Protein AF-A0A2P7BVC0-F1 (afdb_monomer_lite)

Organism: NCBI:txid314235

pLDDT: mean 75.81, std 15.93, range [35.81, 94.62]

Structure (mmCIF, N/CA/C/O backbone):
data_AF-A0A2P7BVC0-F1
#
_entry.id   AF-A0A2P7BVC0-F1
#
loop_
_atom_site.group_PDB
_atom_site.id
_atom_site.type_symbol
_atom_site.label_atom_id
_atom_site.label_alt_id
_atom_site.label_comp_id
_atom_site.label_asym_id
_atom_site.label_entity_id
_atom_site.label_seq_id
_atom_site.pdbx_PDB_ins_code
_atom_site.Cartn_x
_atom_site.Cartn_y
_atom_site.Cartn_z
_atom_site.occupancy
_atom_site.B_iso_or_equiv
_atom_site.auth_seq_id
_atom_site.auth_comp_id
_atom_site.auth_asym_id
_atom_site.auth_atom_id
_atom_site.pdbx_PDB_model_num
ATOM 1 N N . MET A 1 1 ? 22.935 16.742 -35.510 1.00 35.81 1 MET A N 1
ATOM 2 C CA . MET A 1 1 ? 22.438 15.352 -35.627 1.00 35.81 1 MET A CA 1
ATOM 3 C C . MET A 1 1 ? 20.927 15.408 -35.778 1.00 35.81 1 MET A C 1
ATOM 5 O O . MET A 1 1 ? 20.343 16.266 -35.123 1.00 35.81 1 MET A O 1
ATOM 9 N N . PRO A 1 2 ? 20.300 14.592 -36.643 1.00 36.31 2 PRO A N 1
ATOM 10 C CA . PRO A 1 2 ? 18.846 14.564 -36.738 1.00 36.31 2 PRO A CA 1
ATOM 11 C C . PRO A 1 2 ? 18.273 13.946 -35.459 1.00 36.31 2 PRO A C 1
ATOM 13 O O . PRO A 1 2 ? 18.796 12.945 -34.970 1.00 36.31 2 PRO A O 1
ATOM 16 N N . VAL A 1 3 ? 17.235 14.571 -34.906 1.00 38.91 3 VAL A N 1
ATOM 17 C CA . VAL A 1 3 ? 16.466 14.021 -33.784 1.00 38.91 3 VAL A CA 1
ATOM 18 C C . VAL A 1 3 ? 15.631 12.866 -34.348 1.00 38.91 3 VAL A C 1
ATOM 20 O O . VAL A 1 3 ? 14.949 13.087 -35.352 1.00 38.91 3 VAL A O 1
ATOM 23 N N . PRO A 1 4 ? 15.703 11.641 -33.799 1.00 42.38 4 PRO A N 1
ATOM 24 C CA . PRO A 1 4 ? 14.882 10.543 -34.292 1.00 42.38 4 PRO A CA 1
ATOM 25 C C . PRO A 1 4 ? 13.403 10.870 -34.064 1.00 42.38 4 PRO A C 1
ATOM 27 O O . PRO A 1 4 ? 13.034 11.353 -32.997 1.00 42.38 4 PRO A O 1
ATOM 30 N N . ASP A 1 5 ? 12.567 10.632 -35.070 1.00 43.06 5 ASP A N 1
ATOM 31 C CA . ASP A 1 5 ? 11.121 10.811 -34.965 1.00 43.06 5 ASP A CA 1
ATOM 32 C C . ASP A 1 5 ? 10.517 9.627 -34.198 1.00 43.06 5 ASP A C 1
ATOM 34 O O . ASP A 1 5 ? 10.348 8.529 -34.737 1.00 43.06 5 ASP A O 1
ATOM 38 N N . TRP A 1 6 ? 10.231 9.841 -32.910 1.00 48.88 6 TRP A N 1
ATOM 39 C CA . TRP A 1 6 ? 9.713 8.799 -32.023 1.00 48.88 6 TRP A CA 1
ATOM 40 C C . TRP A 1 6 ? 8.193 8.592 -32.126 1.00 48.88 6 TRP A C 1
ATOM 42 O O . TRP A 1 6 ? 7.646 7.705 -31.465 1.00 48.88 6 TRP A O 1
ATOM 52 N N . THR A 1 7 ? 7.493 9.338 -32.992 1.00 45.97 7 THR A N 1
ATOM 53 C CA . THR A 1 7 ? 6.067 9.086 -33.279 1.00 45.97 7 THR A CA 1
ATOM 54 C C . THR A 1 7 ? 5.844 7.784 -34.059 1.00 45.97 7 THR A C 1
ATOM 56 O O . THR A 1 7 ? 4.747 7.231 -34.041 1.00 45.97 7 THR A O 1
ATOM 59 N N . MET A 1 8 ? 6.912 7.243 -34.655 1.00 38.91 8 MET A N 1
ATOM 60 C CA . MET A 1 8 ? 6.951 5.999 -35.436 1.00 38.91 8 MET A CA 1
ATOM 61 C C . MET A 1 8 ? 7.546 4.814 -34.658 1.00 38.91 8 MET A C 1
ATOM 63 O O . MET A 1 8 ? 7.931 3.799 -35.238 1.00 38.91 8 MET A O 1
ATOM 67 N N . VAL A 1 9 ? 7.660 4.932 -33.335 1.00 46.56 9 VAL A N 1
ATOM 68 C CA . VAL A 1 9 ? 8.276 3.901 -32.499 1.00 46.56 9 VAL A CA 1
ATOM 69 C C . VAL A 1 9 ? 7.231 2.858 -32.138 1.00 46.56 9 VAL A C 1
ATOM 71 O O . VAL A 1 9 ? 6.391 3.058 -31.256 1.00 46.56 9 VAL A O 1
ATOM 74 N N . ASP A 1 10 ? 7.303 1.747 -32.864 1.00 43.72 10 ASP A N 1
ATOM 75 C CA . ASP A 1 10 ? 6.556 0.517 -32.628 1.00 43.72 10 ASP A CA 1
ATOM 76 C C . ASP A 1 10 ? 6.593 0.118 -31.134 1.00 43.72 10 ASP A C 1
ATOM 78 O O . ASP A 1 10 ? 7.584 0.292 -30.415 1.00 43.72 10 ASP A O 1
ATOM 82 N N . SER A 1 11 ? 5.486 -0.459 -30.670 1.00 46.00 11 SER A N 1
ATOM 83 C CA . SER A 1 11 ? 5.362 -1.245 -29.440 1.00 46.00 11 SER A CA 1
ATOM 84 C C . SER A 1 11 ? 6.576 -2.141 -29.118 1.00 46.00 11 SER A C 1
ATOM 86 O O . SER A 1 11 ? 6.905 -2.319 -27.942 1.00 46.00 11 SER A O 1
ATOM 88 N N . GLY A 1 12 ? 7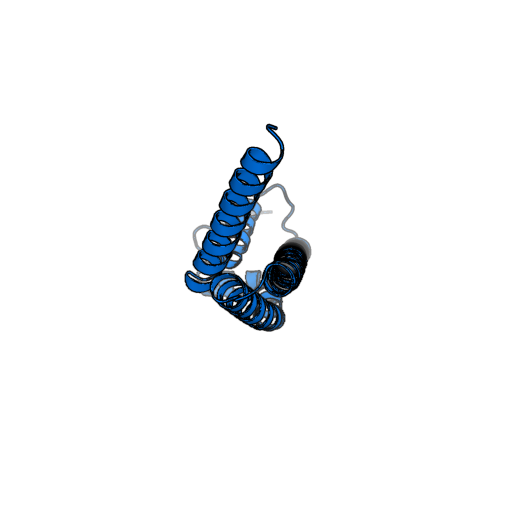.288 -2.642 -30.135 1.00 42.66 12 GLY A N 1
ATOM 89 C CA . GLY A 1 12 ? 8.532 -3.406 -30.000 1.00 42.66 12 GLY A CA 1
ATOM 90 C C . GLY A 1 12 ? 9.700 -2.629 -29.378 1.00 42.66 12 GLY A C 1
ATOM 91 O O . GLY A 1 12 ? 10.411 -3.167 -28.529 1.00 42.66 12 GLY A O 1
ATOM 92 N N . THR A 1 13 ? 9.879 -1.350 -29.707 1.00 46.94 13 THR A N 1
ATOM 93 C CA . THR A 1 13 ? 10.950 -0.525 -29.123 1.00 46.94 13 THR A CA 1
ATOM 94 C C . THR A 1 13 ? 10.563 -0.035 -27.731 1.00 46.94 13 THR A C 1
ATOM 96 O O . THR A 1 13 ? 11.425 0.048 -26.862 1.00 46.94 13 THR A O 1
ATOM 99 N N . ARG A 1 14 ? 9.264 0.191 -27.459 1.00 48.28 14 ARG A N 1
ATOM 100 C CA . ARG A 1 14 ? 8.776 0.451 -26.088 1.00 48.28 14 ARG A CA 1
ATOM 101 C C . ARG A 1 14 ? 9.119 -0.711 -25.155 1.00 48.28 14 ARG A C 1
ATOM 103 O O . ARG A 1 14 ? 9.605 -0.463 -24.059 1.00 48.28 14 ARG A O 1
ATOM 110 N N . LYS A 1 15 ? 8.969 -1.963 -25.606 1.00 48.53 15 LYS A N 1
ATOM 111 C CA . LYS A 1 15 ? 9.415 -3.155 -24.857 1.00 48.53 15 LYS A CA 1
ATOM 112 C C . LYS A 1 15 ? 10.895 -3.090 -24.469 1.00 48.53 15 LYS A C 1
ATOM 114 O O . LYS A 1 15 ? 11.219 -3.410 -23.334 1.00 48.53 15 LYS A O 1
ATOM 119 N N . GLY A 1 16 ? 11.766 -2.629 -25.371 1.00 53.16 16 GLY A N 1
ATOM 120 C CA . GLY A 1 16 ? 13.196 -2.436 -25.099 1.00 53.16 16 GLY A CA 1
ATOM 121 C C . GLY A 1 16 ? 13.463 -1.399 -24.005 1.00 53.16 16 GLY A C 1
ATOM 122 O O . GLY A 1 16 ? 14.247 -1.661 -23.095 1.00 53.16 16 GLY A O 1
ATOM 123 N N . VAL A 1 17 ? 12.737 -0.275 -24.047 1.00 53.44 17 VAL A N 1
ATOM 124 C CA . VAL A 1 17 ? 12.922 0.871 -23.140 1.00 53.44 17 VAL A CA 1
ATOM 125 C C . VAL A 1 17 ? 12.510 0.566 -21.690 1.00 53.44 17 VAL A C 1
ATOM 127 O O . VAL A 1 17 ? 13.044 1.156 -20.750 1.00 53.44 17 VAL A O 1
ATOM 130 N N . PHE A 1 18 ? 11.594 -0.388 -21.495 1.00 56.59 18 PHE A N 1
ATOM 131 C CA . PHE A 1 18 ? 11.121 -0.810 -20.174 1.00 56.59 18 PHE A CA 1
ATOM 132 C C . PHE A 1 18 ? 11.752 -2.099 -19.650 1.00 56.59 18 PHE A C 1
ATOM 134 O O . PHE A 1 18 ? 11.437 -2.459 -18.524 1.00 56.59 18 PHE A O 1
ATOM 141 N N . THR A 1 19 ? 12.640 -2.774 -20.389 1.00 60.66 19 THR A N 1
ATOM 142 C CA . THR A 1 19 ? 13.190 -4.086 -19.976 1.00 60.66 19 THR A CA 1
ATOM 143 C C . THR A 1 19 ? 13.678 -4.100 -18.523 1.00 60.66 19 THR A C 1
ATOM 145 O O . THR A 1 19 ? 13.239 -4.927 -17.733 1.00 60.66 19 THR A O 1
ATOM 148 N N . GLY A 1 20 ? 14.469 -3.104 -18.112 1.00 62.91 20 GLY A N 1
ATOM 149 C CA . GLY A 1 20 ? 14.938 -3.006 -16.725 1.00 62.91 20 GLY A CA 1
ATOM 150 C C . GLY A 1 20 ? 13.873 -2.600 -15.693 1.00 62.91 20 GLY A C 1
ATOM 151 O O . GLY A 1 20 ? 14.009 -2.932 -14.521 1.00 62.91 20 GLY A O 1
ATOM 152 N N . ALA A 1 21 ? 12.823 -1.877 -16.090 1.00 61.41 21 ALA A N 1
ATOM 153 C CA . ALA A 1 21 ? 11.735 -1.493 -15.187 1.00 61.41 21 ALA A CA 1
ATOM 154 C C . ALA A 1 21 ? 10.739 -2.644 -14.991 1.00 61.41 21 ALA A C 1
ATOM 156 O O . ALA A 1 21 ? 10.287 -2.877 -13.875 1.00 61.41 21 ALA A O 1
ATOM 157 N N . ASP A 1 22 ? 10.447 -3.383 -16.058 1.00 65.88 22 ASP A N 1
ATOM 158 C CA . ASP A 1 22 ? 9.525 -4.519 -16.071 1.00 65.88 22 ASP A CA 1
ATOM 159 C C . ASP A 1 22 ? 10.078 -5.697 -15.270 1.00 65.88 22 ASP A C 1
ATOM 161 O O . ASP A 1 22 ? 9.326 -6.330 -14.526 1.00 65.88 22 ASP A O 1
ATOM 165 N N . ASP A 1 23 ? 11.391 -5.924 -15.331 1.00 68.44 23 ASP A N 1
ATOM 166 C CA . ASP A 1 23 ? 12.073 -6.908 -14.489 1.00 68.44 23 ASP A CA 1
ATOM 167 C C . ASP A 1 23 ? 12.016 -6.520 -13.003 1.00 68.44 23 ASP A C 1
ATOM 169 O O . ASP A 1 23 ? 11.744 -7.365 -12.150 1.00 68.44 23 ASP A O 1
ATOM 173 N N . ILE A 1 24 ? 12.216 -5.234 -12.677 1.00 69.44 24 ILE A N 1
ATOM 174 C CA . ILE A 1 24 ? 12.089 -4.728 -11.299 1.00 69.44 24 ILE A CA 1
ATOM 175 C C . ILE A 1 24 ? 10.654 -4.887 -10.803 1.00 69.44 24 ILE A C 1
ATOM 177 O O . ILE A 1 24 ? 10.447 -5.354 -9.688 1.00 69.44 24 ILE A O 1
ATOM 181 N N . PHE A 1 25 ? 9.660 -4.532 -11.618 1.00 67.19 25 PHE A N 1
ATOM 182 C CA . PHE A 1 25 ? 8.261 -4.695 -11.238 1.00 67.19 25 PHE A CA 1
ATOM 183 C C . PHE A 1 25 ? 7.907 -6.160 -11.015 1.00 67.19 25 PHE A C 1
ATOM 185 O O . PHE A 1 25 ? 7.372 -6.494 -9.967 1.00 67.19 25 PHE A O 1
ATOM 192 N N . SER A 1 26 ? 8.260 -7.040 -11.948 1.00 69.00 26 SER A N 1
ATOM 193 C CA . SER A 1 26 ? 7.943 -8.466 -11.840 1.00 69.00 26 SER A CA 1
ATOM 194 C C . SER A 1 26 ? 8.598 -9.110 -10.617 1.00 69.00 26 SER A C 1
ATOM 196 O O . SER A 1 26 ? 7.983 -9.944 -9.965 1.00 69.00 26 SER A O 1
ATOM 198 N N . LYS A 1 27 ? 9.824 -8.696 -10.275 1.00 70.56 27 LYS A N 1
ATOM 199 C CA . LYS A 1 27 ? 10.566 -9.233 -9.130 1.00 70.56 27 LYS A CA 1
ATOM 200 C C . LYS A 1 27 ? 10.081 -8.703 -7.780 1.00 70.56 27 LYS A C 1
ATOM 202 O O . LYS A 1 27 ? 10.199 -9.394 -6.777 1.00 70.56 27 LYS A O 1
ATOM 207 N N . GLU A 1 28 ? 9.602 -7.465 -7.734 1.00 68.94 28 GLU A N 1
ATOM 208 C CA . GLU A 1 28 ? 9.355 -6.774 -6.464 1.00 68.94 28 GLU A CA 1
ATOM 209 C C . GLU A 1 28 ? 7.857 -6.625 -6.147 1.00 68.94 28 GLU A C 1
ATOM 211 O O . GLU A 1 28 ? 7.511 -6.182 -5.055 1.00 68.94 28 GLU A O 1
ATOM 216 N N . ILE A 1 29 ? 6.951 -7.010 -7.057 1.00 70.62 29 ILE A N 1
ATOM 217 C CA . ILE A 1 29 ? 5.500 -6.974 -6.806 1.00 70.62 29 ILE A CA 1
ATOM 218 C C . ILE A 1 29 ? 5.017 -8.125 -5.915 1.00 70.62 29 ILE A C 1
ATOM 220 O O . ILE A 1 29 ? 4.029 -7.965 -5.209 1.00 70.62 29 ILE A O 1
ATOM 224 N N . GLU A 1 30 ? 5.709 -9.265 -5.915 1.00 71.88 30 GLU A N 1
ATOM 225 C CA . GLU A 1 30 ? 5.344 -10.442 -5.113 1.00 71.88 30 GLU A CA 1
ATOM 226 C C . GLU A 1 30 ? 5.396 -10.156 -3.595 1.00 71.88 30 GLU A C 1
ATOM 228 O O . GLU A 1 30 ? 4.379 -10.372 -2.936 1.00 71.88 30 GLU A O 1
ATOM 233 N N . PRO A 1 31 ? 6.449 -9.508 -3.047 1.00 75.94 31 PRO A N 1
ATOM 234 C CA . PRO A 1 31 ? 6.446 -9.032 -1.659 1.00 75.94 31 PRO A CA 1
ATOM 235 C C . PRO A 1 31 ? 5.295 -8.079 -1.310 1.00 75.94 31 PRO A C 1
ATOM 237 O O . PRO A 1 31 ? 4.858 -8.033 -0.164 1.00 75.94 31 PRO A O 1
ATOM 240 N N . LEU A 1 32 ? 4.794 -7.290 -2.272 1.00 80.00 32 LEU A N 1
ATOM 241 C CA . LEU A 1 32 ? 3.630 -6.439 -2.015 1.00 80.00 32 LEU A CA 1
ATOM 242 C C . LEU A 1 32 ? 2.375 -7.286 -1.814 1.00 80.00 32 LEU A C 1
ATOM 244 O O . LEU A 1 32 ? 1.613 -6.996 -0.902 1.00 80.00 32 LEU A O 1
ATOM 248 N N . VAL A 1 33 ? 2.155 -8.311 -2.641 1.00 81.25 33 VAL A N 1
ATOM 249 C CA . VAL A 1 33 ? 0.962 -9.169 -2.549 1.00 81.25 33 VAL A CA 1
ATOM 250 C C . VAL A 1 33 ? 0.844 -9.791 -1.158 1.00 81.25 33 VAL A C 1
ATOM 252 O O . VAL A 1 33 ? -0.212 -9.676 -0.542 1.00 81.25 33 VAL A O 1
ATOM 255 N N . GLU A 1 34 ? 1.937 -10.341 -0.628 1.00 85.12 34 GLU A N 1
ATOM 256 C CA . GLU A 1 34 ? 1.961 -10.937 0.716 1.00 85.12 34 GLU A CA 1
ATOM 257 C C . GLU A 1 34 ? 1.588 -9.924 1.809 1.00 85.12 34 GLU A C 1
ATOM 259 O O . GLU A 1 34 ? 0.758 -10.210 2.672 1.00 85.12 34 GLU A O 1
ATOM 264 N N . LEU A 1 35 ? 2.134 -8.706 1.740 1.00 86.38 35 LEU A N 1
ATOM 265 C CA . LEU A 1 35 ? 1.814 -7.643 2.697 1.00 86.38 35 LEU A CA 1
ATOM 266 C C . LEU A 1 35 ? 0.349 -7.191 2.606 1.00 86.38 35 LEU A C 1
ATOM 268 O O . LEU A 1 35 ? -0.260 -6.823 3.611 1.00 86.38 35 LEU A O 1
ATOM 272 N N . PHE A 1 36 ? -0.232 -7.198 1.405 1.00 87.81 36 PHE A N 1
ATOM 273 C CA . PHE A 1 36 ? -1.647 -6.887 1.211 1.00 87.81 36 PHE A CA 1
ATOM 274 C C . PHE A 1 36 ? -2.563 -7.958 1.801 1.00 87.81 36 PHE A C 1
ATOM 276 O O . PHE A 1 36 ? -3.565 -7.607 2.429 1.00 87.81 36 PHE A O 1
ATOM 283 N N . ASP A 1 37 ? -2.204 -9.232 1.653 1.00 89.25 37 ASP A N 1
ATOM 284 C CA . ASP A 1 37 ? -2.921 -10.340 2.282 1.00 89.25 37 ASP A CA 1
ATOM 285 C C . ASP A 1 37 ? -2.835 -10.251 3.813 1.00 89.25 37 ASP A C 1
ATOM 287 O O . ASP A 1 37 ? -3.850 -10.404 4.497 1.00 89.25 37 ASP A O 1
ATOM 291 N N . GLU A 1 38 ? -1.663 -9.916 4.361 1.00 90.31 38 GLU A N 1
ATOM 292 C CA . GLU A 1 38 ? -1.486 -9.675 5.798 1.00 90.31 38 GLU A CA 1
ATOM 293 C C . GLU A 1 38 ? -2.358 -8.513 6.293 1.00 90.31 38 GLU A C 1
ATOM 295 O O . GLU A 1 38 ? -3.070 -8.648 7.293 1.00 90.31 38 GLU A O 1
ATOM 300 N N . LEU A 1 39 ? -2.361 -7.378 5.584 1.00 92.38 39 LEU A N 1
ATOM 301 C CA . LEU A 1 39 ? -3.202 -6.233 5.935 1.00 92.38 39 LEU A CA 1
ATOM 302 C C . LEU A 1 39 ? -4.689 -6.609 5.920 1.00 92.38 39 LEU A C 1
ATOM 304 O O . LEU A 1 39 ? -5.423 -6.231 6.836 1.00 92.38 39 LEU A O 1
ATOM 308 N N . GLN A 1 40 ? -5.134 -7.368 4.917 1.00 92.00 40 GLN A N 1
ATOM 309 C CA . GLN A 1 40 ? -6.517 -7.828 4.826 1.00 92.00 40 GLN A CA 1
ATOM 310 C C . GLN A 1 40 ? -6.886 -8.727 6.016 1.00 92.00 40 GLN A C 1
ATOM 312 O O . GLN A 1 40 ? -7.903 -8.489 6.668 1.00 92.00 40 GLN A O 1
ATOM 317 N N . GLN A 1 41 ? -6.032 -9.696 6.362 1.00 92.12 41 GLN A N 1
ATOM 318 C CA . GLN A 1 41 ? -6.240 -10.576 7.518 1.00 92.12 41 GLN A CA 1
ATOM 319 C C . GLN A 1 41 ? -6.282 -9.803 8.842 1.00 92.12 41 GLN A C 1
ATOM 321 O O . GLN A 1 41 ? -7.135 -10.080 9.691 1.00 92.12 41 GLN A O 1
ATOM 326 N N . CYS A 1 42 ? -5.407 -8.808 9.019 1.00 90.00 42 CYS A N 1
ATOM 327 C CA . CYS A 1 42 ? -5.412 -7.956 10.208 1.00 90.00 42 CYS A CA 1
ATOM 328 C C . CYS A 1 42 ? -6.701 -7.130 10.304 1.00 90.00 42 CYS A C 1
ATOM 330 O O . CYS A 1 42 ? -7.262 -6.997 11.390 1.00 90.00 42 CYS A O 1
ATOM 332 N N . LEU A 1 43 ? -7.200 -6.592 9.185 1.00 91.31 43 LEU A N 1
ATOM 333 C CA . LEU A 1 43 ? -8.453 -5.830 9.150 1.00 91.31 43 LEU A CA 1
ATOM 334 C C . LEU A 1 43 ? -9.670 -6.697 9.467 1.00 91.31 43 LEU A C 1
ATOM 336 O O . LEU A 1 43 ? -10.556 -6.260 10.203 1.00 91.31 43 LEU A O 1
ATOM 340 N N . ASP A 1 44 ? -9.719 -7.917 8.942 1.00 91.88 44 ASP A N 1
ATOM 341 C CA . ASP A 1 44 ? -10.811 -8.844 9.232 1.00 91.88 44 ASP A CA 1
ATOM 342 C C . ASP A 1 44 ? -10.756 -9.329 10.687 1.00 91.88 44 ASP A C 1
ATOM 344 O O . ASP A 1 44 ? -11.789 -9.377 11.355 1.00 91.88 44 ASP A O 1
ATOM 348 N N . SER A 1 45 ? -9.560 -9.569 11.229 1.00 91.19 45 SER A N 1
ATOM 349 C CA . SER A 1 45 ? -9.376 -9.889 12.653 1.00 91.19 45 SER A CA 1
ATOM 350 C C . SER A 1 45 ? -9.756 -8.712 13.556 1.00 91.19 45 SER A C 1
ATOM 352 O O . SER A 1 45 ? -10.426 -8.901 14.563 1.00 91.19 45 SER A O 1
ATOM 354 N N . TYR A 1 46 ? -9.407 -7.481 13.171 1.00 90.38 46 TYR A N 1
ATOM 355 C CA . TYR A 1 46 ? -9.811 -6.259 13.872 1.00 90.38 46 TYR A CA 1
ATOM 356 C C . TYR A 1 46 ? -11.338 -6.095 13.918 1.00 90.38 46 TYR A C 1
ATOM 358 O O . TYR A 1 46 ? -11.888 -5.725 14.952 1.00 90.38 46 TYR A O 1
ATOM 366 N N . ARG A 1 47 ? -12.040 -6.388 12.815 1.00 89.38 47 ARG A N 1
ATOM 367 C CA . ARG A 1 47 ? -13.513 -6.307 12.735 1.00 89.38 47 ARG A CA 1
ATOM 368 C C . ARG A 1 47 ? -14.219 -7.356 13.590 1.00 89.38 47 ARG A C 1
ATOM 370 O O . ARG A 1 47 ? -15.324 -7.090 14.053 1.00 89.38 47 ARG A O 1
ATOM 377 N N . ASN A 1 48 ? -13.594 -8.516 13.757 1.00 92.19 48 ASN A N 1
ATOM 378 C CA . ASN A 1 48 ? -14.143 -9.659 14.481 1.00 92.19 48 ASN A CA 1
ATOM 379 C C . ASN A 1 48 ? -13.589 -9.790 15.910 1.00 92.19 48 ASN A C 1
ATOM 381 O O . ASN A 1 48 ? -13.839 -10.802 16.553 1.00 92.19 48 ASN A O 1
ATOM 385 N N . ALA A 1 49 ? -12.820 -8.810 16.395 1.00 91.75 49 ALA A N 1
ATOM 386 C CA . ALA A 1 49 ? -12.236 -8.857 17.728 1.00 91.75 49 ALA A CA 1
ATOM 387 C C . ALA A 1 49 ? -13.328 -8.773 18.807 1.00 91.75 49 ALA A C 1
ATOM 389 O O . ALA A 1 49 ? -14.143 -7.847 18.813 1.00 91.75 49 ALA A O 1
ATOM 390 N N . ASP A 1 50 ? -13.294 -9.701 19.764 1.00 90.94 50 ASP A N 1
ATOM 391 C CA . ASP A 1 50 ? -14.300 -9.801 20.832 1.00 90.94 50 ASP A CA 1
ATOM 392 C C . ASP A 1 50 ? -13.904 -9.011 22.093 1.00 90.94 50 ASP A C 1
ATOM 394 O O . ASP A 1 50 ? -14.680 -8.883 23.045 1.00 90.94 50 ASP A O 1
ATOM 398 N N . SER A 1 51 ? -12.686 -8.461 22.127 1.00 92.88 51 SER A N 1
ATOM 399 C CA . SER A 1 51 ? -12.177 -7.689 23.261 1.00 92.88 51 SER A CA 1
ATOM 400 C C . SER A 1 51 ? -11.403 -6.445 22.832 1.00 92.88 51 SER A C 1
ATOM 402 O O . SER A 1 51 ? -10.749 -6.418 21.795 1.00 92.88 51 SER A O 1
ATOM 404 N N . ALA A 1 52 ? -11.398 -5.421 23.691 1.00 87.75 52 ALA A N 1
ATOM 405 C CA . ALA A 1 52 ? -10.653 -4.185 23.441 1.00 87.75 52 ALA A CA 1
ATOM 406 C C . ALA A 1 52 ? -9.126 -4.391 23.369 1.00 87.75 52 ALA A C 1
ATOM 408 O O . ALA A 1 52 ? -8.425 -3.602 22.735 1.00 87.75 52 ALA A O 1
ATOM 409 N N . VAL A 1 53 ? -8.605 -5.429 24.035 1.00 90.88 53 VAL A N 1
ATOM 410 C CA . VAL A 1 53 ? -7.175 -5.778 24.001 1.00 90.88 53 VAL A CA 1
ATOM 411 C C . VAL A 1 53 ? -6.817 -6.373 22.644 1.00 90.88 53 VAL A C 1
ATOM 413 O O . VAL A 1 53 ? -5.874 -5.910 22.009 1.00 90.88 53 VAL A O 1
ATOM 416 N N . GLU A 1 54 ? -7.608 -7.338 22.180 1.00 90.50 54 GLU A N 1
ATOM 417 C CA . GLU A 1 54 ? -7.449 -7.948 20.860 1.00 90.50 54 GLU A CA 1
ATOM 418 C C . GLU A 1 54 ? -7.651 -6.917 19.746 1.00 90.50 54 GLU A C 1
ATOM 420 O O . GLU A 1 54 ? -6.833 -6.822 18.837 1.00 90.50 54 GLU A O 1
ATOM 425 N N . GLU A 1 55 ? -8.670 -6.063 19.864 1.00 91.12 55 GLU A N 1
ATOM 426 C CA . GLU A 1 55 ? -8.912 -4.972 18.923 1.00 91.12 55 GLU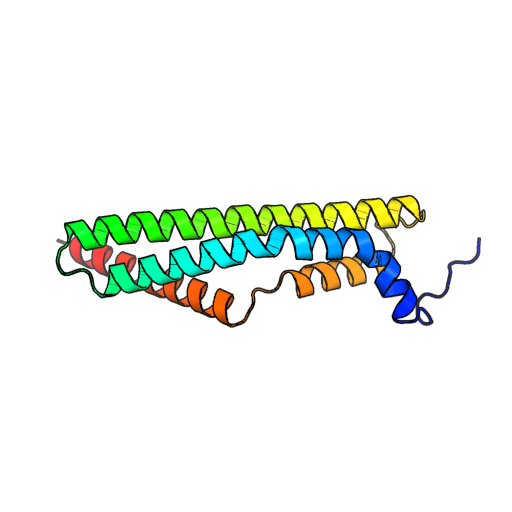 A CA 1
ATOM 427 C C . GLU A 1 55 ? -7.678 -4.053 18.805 1.00 91.12 55 GLU A C 1
ATOM 429 O O . GLU A 1 55 ? -7.264 -3.683 17.704 1.00 91.12 55 GLU A O 1
ATOM 434 N N . LEU A 1 56 ? -7.064 -3.676 19.933 1.00 90.31 56 LEU A N 1
ATOM 435 C CA . LEU A 1 56 ? -5.863 -2.840 19.935 1.00 90.31 56 LEU A CA 1
ATOM 436 C C . LEU A 1 56 ? -4.664 -3.553 19.298 1.00 90.31 56 LEU A C 1
ATOM 438 O O . LEU A 1 56 ? -3.929 -2.921 18.539 1.00 90.31 56 LEU A O 1
ATOM 442 N N . GLU A 1 57 ? -4.470 -4.838 19.589 1.00 93.69 57 GLU A N 1
ATOM 443 C CA . GLU A 1 57 ? -3.384 -5.636 19.020 1.00 93.69 57 GLU A CA 1
ATOM 444 C C . GLU A 1 57 ? -3.525 -5.772 17.498 1.00 93.69 57 GLU A C 1
ATOM 446 O O . GLU A 1 57 ? -2.587 -5.458 16.760 1.00 93.69 57 GLU A O 1
ATOM 451 N N . GLN A 1 58 ? -4.709 -6.157 17.009 1.00 92.00 58 GLN A N 1
ATOM 452 C CA . GLN A 1 58 ? -4.962 -6.291 15.571 1.00 92.00 58 GLN A CA 1
ATOM 453 C C . GLN A 1 58 ? -4.844 -4.946 14.850 1.00 92.00 58 GLN A C 1
ATOM 455 O O . GLN A 1 58 ? -4.301 -4.876 13.748 1.00 92.00 58 GLN A O 1
ATOM 460 N N . TRP A 1 59 ? -5.267 -3.853 15.494 1.00 92.88 59 TRP A N 1
ATOM 461 C CA . TRP A 1 59 ? -5.078 -2.508 14.954 1.00 92.88 59 TRP A CA 1
ATOM 462 C C . TRP A 1 59 ? -3.597 -2.146 14.785 1.00 92.88 59 TRP A C 1
ATOM 464 O O . TRP A 1 59 ? -3.206 -1.604 13.751 1.00 92.88 59 TRP A O 1
ATOM 474 N N . GLN A 1 60 ? -2.760 -2.445 15.783 1.00 93.69 60 GLN A N 1
ATOM 475 C CA . GLN A 1 60 ? -1.319 -2.181 15.712 1.00 93.69 60 GLN A CA 1
ATOM 476 C C . GLN A 1 60 ? -0.650 -2.985 14.594 1.00 93.69 60 GLN A C 1
ATOM 478 O O . GLN A 1 60 ? 0.196 -2.444 13.879 1.00 93.69 60 GLN A O 1
ATOM 483 N N . ARG A 1 61 ? -1.060 -4.244 14.401 1.00 93.12 61 ARG A N 1
ATOM 484 C CA . ARG A 1 61 ? -0.583 -5.082 13.292 1.00 93.12 61 ARG A CA 1
ATOM 485 C C . ARG A 1 61 ? -1.009 -4.523 11.936 1.00 93.12 61 ARG A C 1
ATOM 487 O O . ARG A 1 61 ? -0.152 -4.323 11.080 1.00 93.12 61 ARG A O 1
ATOM 494 N N . ALA A 1 62 ? -2.282 -4.155 11.775 1.00 91.75 62 ALA A N 1
ATOM 495 C CA . ALA A 1 62 ? -2.778 -3.524 10.551 1.00 91.75 62 ALA A CA 1
ATOM 496 C C . ALA A 1 62 ? -2.029 -2.216 10.230 1.00 91.75 62 ALA A C 1
ATOM 498 O O . ALA A 1 62 ? -1.675 -1.960 9.081 1.00 91.75 62 ALA A O 1
ATOM 499 N N . GLU A 1 63 ? -1.742 -1.386 11.238 1.00 93.12 63 GLU A N 1
ATOM 500 C CA . GLU A 1 63 ? -0.952 -0.164 11.057 1.00 93.12 63 GLU A CA 1
ATOM 501 C C . GLU A 1 63 ? 0.504 -0.455 10.661 1.00 93.12 63 GLU A C 1
ATOM 503 O O . GLU A 1 63 ? 1.060 0.267 9.829 1.00 93.12 63 GLU A O 1
ATOM 508 N N . SER A 1 64 ? 1.113 -1.505 11.216 1.00 93.50 64 SER A N 1
ATOM 509 C CA . SER A 1 64 ? 2.455 -1.949 10.826 1.00 93.50 64 SER A CA 1
ATOM 510 C C . SER A 1 64 ? 2.487 -2.409 9.368 1.00 93.50 64 SER A C 1
ATOM 512 O O . SER A 1 64 ? 3.258 -1.854 8.583 1.00 93.50 64 SER A O 1
ATOM 514 N N . ALA A 1 65 ? 1.593 -3.328 8.985 1.00 90.94 65 ALA A N 1
ATOM 515 C CA . ALA A 1 65 ? 1.490 -3.850 7.623 1.00 90.94 65 ALA A CA 1
ATOM 516 C C . ALA A 1 65 ? 1.239 -2.724 6.607 1.00 90.94 65 ALA A C 1
ATOM 518 O O . ALA A 1 65 ? 1.949 -2.603 5.612 1.00 90.94 65 ALA A O 1
ATOM 519 N N . TYR A 1 66 ? 0.307 -1.808 6.895 1.00 92.06 66 TYR A N 1
ATOM 520 C CA . TYR A 1 66 ? 0.054 -0.649 6.035 1.00 92.06 66 TYR A CA 1
ATOM 521 C C . TYR A 1 66 ? 1.305 0.223 5.830 1.00 92.06 66 TYR A C 1
ATOM 523 O O . TYR A 1 66 ? 1.611 0.624 4.703 1.00 92.06 66 TYR A O 1
ATOM 531 N N . ARG A 1 67 ? 2.054 0.528 6.900 1.00 91.88 67 ARG A N 1
ATOM 532 C CA . ARG A 1 67 ? 3.292 1.321 6.794 1.00 91.88 67 ARG A CA 1
ATOM 533 C C . ARG A 1 67 ? 4.342 0.610 5.949 1.00 91.88 67 ARG A C 1
ATOM 535 O O . ARG A 1 67 ? 5.030 1.270 5.168 1.00 91.88 67 ARG A O 1
ATOM 542 N N . GLU A 1 68 ? 4.453 -0.703 6.097 1.00 91.12 68 GLU A N 1
ATOM 543 C CA . GLU A 1 68 ? 5.384 -1.518 5.329 1.00 91.12 68 GLU A CA 1
ATOM 544 C C . GLU A 1 68 ? 5.017 -1.550 3.843 1.00 91.12 68 GLU A C 1
ATOM 546 O O . GLU A 1 68 ? 5.873 -1.242 3.012 1.00 91.12 68 GLU A O 1
ATOM 551 N N . ILE A 1 69 ? 3.737 -1.750 3.501 1.00 89.62 69 ILE A N 1
ATOM 552 C CA . ILE A 1 69 ? 3.237 -1.642 2.119 1.00 89.62 69 ILE A CA 1
ATOM 553 C C . ILE A 1 69 ? 3.641 -0.295 1.515 1.00 89.62 69 ILE A C 1
ATOM 555 O O . ILE A 1 69 ? 4.216 -0.248 0.427 1.00 89.62 69 ILE A O 1
ATOM 559 N N . MET A 1 70 ? 3.382 0.817 2.213 1.00 88.38 70 MET A N 1
ATOM 560 C CA . MET A 1 70 ? 3.722 2.151 1.703 1.00 88.38 70 MET A CA 1
ATOM 561 C C . MET A 1 70 ? 5.232 2.327 1.493 1.00 88.38 70 MET A C 1
ATOM 563 O O . MET A 1 70 ? 5.657 2.957 0.518 1.00 88.38 70 MET A O 1
ATOM 567 N N . ALA A 1 71 ? 6.056 1.778 2.388 1.00 88.56 71 ALA A N 1
ATOM 568 C CA . ALA A 1 71 ? 7.509 1.848 2.290 1.00 88.56 71 ALA A CA 1
ATOM 569 C C . ALA A 1 71 ? 8.044 1.033 1.102 1.00 88.56 71 ALA A C 1
ATOM 571 O O . ALA A 1 71 ? 8.812 1.565 0.292 1.00 88.56 71 ALA A O 1
ATOM 572 N N . VAL A 1 72 ? 7.604 -0.220 0.970 1.00 85.12 72 VAL A N 1
ATOM 573 C CA . VAL A 1 72 ? 7.985 -1.126 -0.121 1.00 85.12 72 VAL A CA 1
ATOM 574 C C . VAL A 1 72 ? 7.548 -0.546 -1.459 1.00 85.12 72 VAL A C 1
ATOM 576 O O . VAL A 1 72 ? 8.352 -0.418 -2.382 1.00 85.12 72 VAL A O 1
ATOM 579 N N . TRP A 1 73 ? 6.310 -0.075 -1.552 1.00 83.56 73 TRP A N 1
ATOM 580 C CA . TRP A 1 73 ? 5.780 0.472 -2.791 1.00 83.56 73 TRP A CA 1
ATOM 581 C C . TRP A 1 73 ? 6.518 1.736 -3.245 1.00 83.56 73 TRP A C 1
ATOM 583 O O . TRP A 1 73 ? 6.876 1.871 -4.420 1.00 83.56 73 TRP A O 1
ATOM 593 N N . LYS A 1 74 ? 6.842 2.639 -2.310 1.00 83.38 74 LYS A N 1
ATOM 594 C CA . LYS A 1 74 ? 7.678 3.816 -2.592 1.00 83.38 74 LYS A CA 1
ATOM 595 C C . LYS A 1 74 ? 9.057 3.413 -3.113 1.00 83.38 74 LYS A C 1
ATOM 597 O O . LYS A 1 74 ? 9.579 4.041 -4.035 1.00 83.38 74 LYS A O 1
ATOM 602 N N . LEU A 1 75 ? 9.658 2.390 -2.519 1.00 85.00 75 LEU A N 1
ATOM 603 C CA . LEU A 1 75 ? 10.972 1.892 -2.899 1.00 85.00 75 LEU A CA 1
ATOM 604 C C . LEU A 1 75 ? 10.956 1.258 -4.298 1.00 85.00 75 LEU A C 1
ATOM 606 O O . LEU A 1 75 ? 11.831 1.578 -5.104 1.00 85.00 75 LEU A O 1
ATOM 610 N N . ILE A 1 76 ? 9.930 0.472 -4.630 1.00 80.38 76 ILE A N 1
ATOM 611 C CA . ILE A 1 76 ? 9.720 -0.091 -5.973 1.00 80.38 76 ILE A CA 1
ATOM 612 C C . ILE A 1 76 ? 9.578 1.021 -7.009 1.00 80.38 76 ILE A C 1
ATOM 614 O O . ILE A 1 76 ? 10.291 1.018 -8.013 1.00 80.38 76 ILE A O 1
ATOM 618 N N . PHE A 1 77 ? 8.736 2.025 -6.741 1.00 77.50 77 PHE A N 1
ATOM 619 C CA . PHE A 1 77 ? 8.569 3.175 -7.632 1.00 77.50 77 PHE A CA 1
ATOM 620 C C . PHE A 1 77 ? 9.899 3.897 -7.889 1.00 77.50 77 PHE A C 1
ATOM 622 O O . PHE A 1 77 ? 10.249 4.201 -9.032 1.00 77.50 77 PHE A O 1
ATOM 629 N N . LEU A 1 78 ? 10.675 4.160 -6.833 1.00 82.19 78 LEU A N 1
ATOM 630 C CA . LEU A 1 78 ? 11.971 4.829 -6.951 1.00 82.19 78 LEU A CA 1
ATOM 631 C C . LEU A 1 78 ? 12.988 3.999 -7.742 1.00 82.19 78 LEU A C 1
ATOM 633 O O . LEU A 1 78 ? 13.708 4.567 -8.567 1.00 82.19 78 LEU A O 1
ATOM 637 N N . ARG A 1 79 ? 13.033 2.679 -7.524 1.00 81.62 79 ARG A N 1
ATOM 638 C CA . ARG A 1 79 ? 13.912 1.750 -8.249 1.00 81.62 79 ARG A CA 1
ATOM 639 C C . ARG A 1 79 ? 13.539 1.658 -9.726 1.00 81.62 79 ARG A C 1
ATOM 641 O O . ARG A 1 79 ? 14.412 1.848 -10.570 1.00 81.62 79 ARG A O 1
ATOM 648 N N . ALA A 1 80 ? 12.259 1.468 -10.040 1.00 76.31 80 ALA A N 1
ATOM 649 C CA . ALA A 1 80 ? 11.767 1.418 -11.415 1.00 76.31 80 ALA A CA 1
ATOM 650 C C . ALA A 1 80 ? 12.049 2.729 -12.165 1.00 76.31 80 ALA A C 1
ATOM 652 O O . ALA A 1 80 ? 12.572 2.722 -13.281 1.00 76.31 80 ALA A O 1
ATOM 653 N N . ARG A 1 81 ? 11.807 3.875 -11.513 1.00 76.00 81 ARG A N 1
ATOM 654 C CA . ARG A 1 81 ? 12.157 5.194 -12.058 1.00 76.00 81 ARG A CA 1
ATOM 655 C C . ARG A 1 81 ? 13.665 5.343 -12.289 1.00 76.00 81 ARG A C 1
ATOM 657 O O . ARG A 1 81 ? 14.075 5.926 -13.290 1.00 76.00 81 ARG A O 1
ATOM 664 N N . GLY A 1 82 ? 14.491 4.840 -11.372 1.00 78.06 82 GLY A N 1
ATOM 665 C CA . GLY A 1 82 ? 15.949 4.834 -11.505 1.00 78.06 82 GLY A CA 1
ATOM 666 C C . GLY A 1 82 ? 16.428 4.007 -12.699 1.00 78.06 82 GLY A C 1
ATOM 667 O O . GLY A 1 82 ? 17.233 4.493 -13.490 1.00 78.06 82 GLY A O 1
A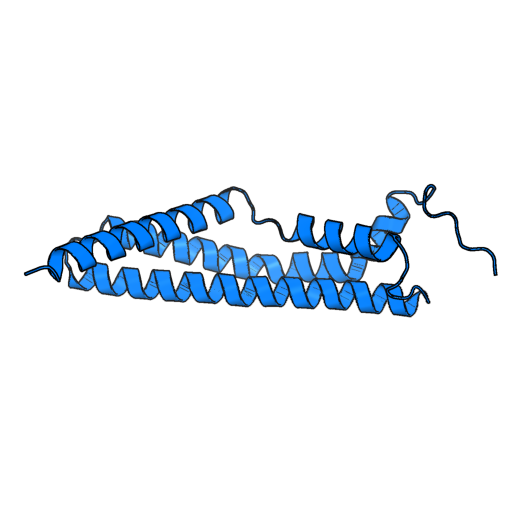TOM 668 N N . ALA A 1 83 ? 15.887 2.800 -12.878 1.00 76.62 83 ALA A N 1
ATOM 669 C CA . ALA A 1 83 ? 16.217 1.932 -14.007 1.00 76.62 83 ALA A CA 1
ATOM 670 C C . ALA A 1 83 ? 15.858 2.569 -15.354 1.00 76.62 83 ALA A C 1
ATOM 672 O O . ALA A 1 83 ? 16.685 2.585 -16.265 1.00 76.62 83 ALA A O 1
ATOM 673 N N . VAL A 1 84 ? 14.674 3.184 -15.443 1.00 72.50 84 VAL A N 1
ATOM 674 C CA . VAL A 1 84 ? 14.267 3.982 -16.606 1.00 72.50 84 VAL A CA 1
ATOM 675 C C . VAL A 1 84 ? 15.269 5.096 -16.904 1.00 72.50 84 VAL A C 1
ATOM 677 O O . VAL A 1 84 ? 15.735 5.221 -18.035 1.00 72.50 84 VAL A O 1
ATOM 680 N N . ASN A 1 85 ? 15.632 5.897 -15.898 1.00 75.12 85 ASN A N 1
ATOM 681 C CA . ASN A 1 85 ? 16.557 7.013 -16.094 1.00 75.12 85 ASN A CA 1
ATOM 682 C C . ASN A 1 85 ? 17.938 6.536 -16.564 1.00 75.12 85 ASN A C 1
ATOM 684 O O . ASN A 1 85 ? 18.514 7.139 -17.467 1.00 75.12 85 ASN A O 1
ATOM 688 N N . ASN A 1 86 ? 18.450 5.446 -15.988 1.00 77.06 86 ASN A N 1
ATOM 689 C CA . ASN A 1 86 ? 19.733 4.864 -16.382 1.00 77.06 86 ASN A CA 1
ATOM 690 C C . ASN A 1 86 ? 19.710 4.372 -17.832 1.00 77.06 86 ASN A C 1
ATOM 692 O O . ASN A 1 86 ? 20.669 4.583 -18.574 1.00 77.06 86 ASN A O 1
ATOM 696 N N . HIS A 1 87 ? 18.608 3.751 -18.253 1.00 73.44 87 HIS A N 1
ATOM 697 C CA . HIS A 1 87 ? 18.461 3.268 -19.618 1.00 73.44 87 HIS A CA 1
ATOM 698 C C . HIS A 1 87 ? 18.385 4.424 -20.629 1.00 73.44 87 HIS A C 1
ATOM 700 O O . HIS A 1 87 ? 19.111 4.415 -21.624 1.00 73.44 87 HIS A O 1
ATOM 706 N N . LEU A 1 88 ? 17.611 5.475 -20.342 1.00 70.81 88 LEU A N 1
ATOM 707 C CA . LEU A 1 88 ? 17.563 6.681 -21.181 1.00 70.81 88 LEU A CA 1
ATOM 708 C C . LEU A 1 88 ? 18.937 7.358 -21.284 1.00 70.81 88 LEU A C 1
ATOM 710 O O . LEU A 1 88 ? 19.377 7.701 -22.382 1.00 70.81 88 LEU A O 1
ATOM 714 N N . PHE A 1 89 ? 19.658 7.456 -20.164 1.00 73.69 89 PHE A N 1
ATOM 715 C CA . PHE A 1 89 ? 21.023 7.972 -20.149 1.00 73.69 89 PHE A CA 1
ATOM 716 C C . PHE A 1 89 ? 21.969 7.135 -21.023 1.00 73.69 89 PHE A C 1
ATOM 718 O O . PHE A 1 89 ? 22.728 7.705 -21.805 1.00 73.69 89 PHE A O 1
ATOM 725 N N . SER A 1 90 ? 21.888 5.798 -20.969 1.00 74.31 90 SER A N 1
ATOM 726 C CA . SER A 1 90 ? 22.701 4.920 -21.832 1.00 74.31 90 SER A CA 1
ATOM 727 C C . SER A 1 90 ? 22.416 5.088 -23.329 1.00 74.31 90 SER A C 1
ATOM 729 O O . SER A 1 90 ? 23.281 4.796 -24.150 1.00 74.31 90 SER A O 1
ATOM 731 N N . MET A 1 91 ? 21.238 5.609 -23.684 1.00 69.38 91 MET A N 1
ATOM 732 C CA . MET A 1 91 ? 20.851 5.928 -25.061 1.00 69.38 91 MET A CA 1
ATOM 733 C C . MET A 1 91 ? 21.171 7.378 -25.466 1.00 69.38 91 MET A C 1
ATOM 735 O O . MET A 1 91 ? 20.833 7.791 -26.573 1.00 69.38 91 MET A O 1
ATOM 739 N N . GLY A 1 92 ? 21.817 8.168 -24.599 1.00 70.00 92 GLY A N 1
ATOM 740 C CA . GLY A 1 92 ? 22.155 9.572 -24.867 1.00 70.00 92 GLY A CA 1
ATOM 741 C C . GLY A 1 92 ? 20.955 10.528 -24.824 1.00 70.00 92 GLY A C 1
ATOM 742 O O . GLY A 1 92 ? 21.052 11.668 -25.276 1.00 70.00 92 GLY A O 1
ATOM 743 N N . LEU A 1 93 ? 19.825 10.073 -24.281 1.00 63.94 93 LEU A N 1
ATOM 744 C CA . LEU A 1 93 ? 18.569 10.809 -24.180 1.00 63.94 93 LEU A CA 1
ATOM 745 C C . LEU A 1 93 ? 18.512 11.503 -22.806 1.00 63.94 93 LEU A C 1
ATOM 747 O O . LEU A 1 93 ? 18.430 10.847 -21.769 1.00 63.94 93 LEU A O 1
ATOM 751 N N . SER A 1 94 ? 18.626 12.838 -22.781 1.00 63.78 94 SER A N 1
ATOM 752 C CA . SER A 1 94 ? 18.645 13.625 -21.534 1.00 63.78 94 SER A CA 1
ATOM 753 C C . SER A 1 94 ? 17.233 13.901 -20.986 1.00 63.78 94 SER A C 1
ATOM 755 O O . SER A 1 94 ? 16.232 13.688 -21.658 1.00 63.78 94 SER A O 1
ATOM 757 N N . LEU A 1 95 ? 17.139 14.413 -19.754 1.00 59.22 95 LEU A N 1
ATOM 758 C CA . LEU A 1 95 ? 15.887 14.728 -19.036 1.00 59.22 95 LEU A CA 1
ATOM 759 C C . LEU A 1 95 ? 14.957 15.750 -19.730 1.00 59.22 95 LEU A C 1
ATOM 761 O O . LEU A 1 95 ? 13.841 15.955 -19.262 1.00 59.22 95 LEU A O 1
ATOM 765 N N . ALA A 1 96 ? 15.411 16.423 -20.791 1.00 58.53 96 ALA A N 1
ATOM 766 C CA . ALA A 1 96 ? 14.745 17.592 -21.373 1.00 58.53 96 ALA A CA 1
ATOM 767 C C . ALA A 1 96 ? 13.851 17.291 -22.591 1.00 58.53 96 ALA A C 1
ATOM 769 O O . ALA A 1 96 ? 13.394 18.223 -23.252 1.00 58.53 96 ALA A O 1
ATOM 77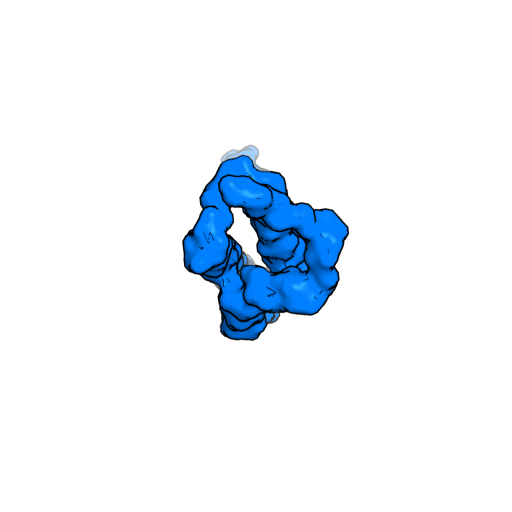0 N N . ILE A 1 97 ? 13.619 16.018 -22.909 1.00 62.22 97 ILE A N 1
ATOM 771 C CA . ILE A 1 97 ? 12.843 15.604 -24.085 1.00 62.22 97 ILE A CA 1
ATOM 772 C C . ILE A 1 97 ? 11.469 15.023 -23.695 1.00 62.22 97 ILE A C 1
ATOM 774 O O . ILE A 1 97 ? 11.380 14.317 -22.686 1.00 62.22 97 ILE A O 1
ATOM 778 N N . PRO A 1 98 ? 10.392 15.315 -24.459 1.00 64.62 98 PRO A N 1
ATOM 779 C CA . PRO A 1 98 ? 9.009 14.885 -24.177 1.00 64.62 98 PRO A CA 1
ATOM 780 C C . PRO A 1 98 ? 8.833 13.382 -23.913 1.00 64.62 98 PRO A C 1
ATOM 782 O O . PRO A 1 98 ? 7.938 12.956 -23.179 1.00 64.62 98 PRO A O 1
ATOM 785 N N . GLU A 1 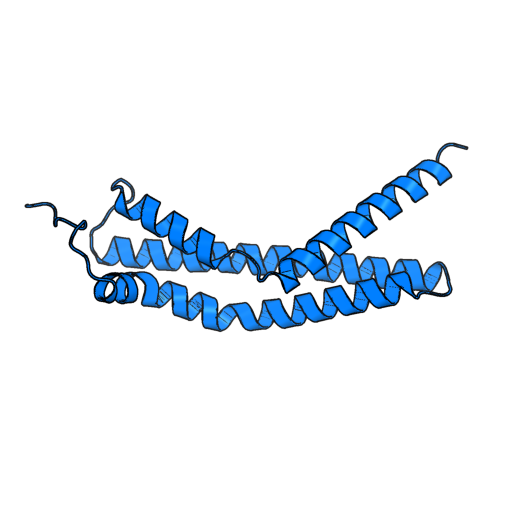99 ? 9.710 12.569 -24.486 1.00 60.81 99 GLU A N 1
ATOM 786 C CA . GLU A 1 99 ? 9.786 11.124 -24.330 1.00 60.81 99 GLU A CA 1
ATOM 787 C C . GLU A 1 99 ? 10.059 10.723 -22.871 1.00 60.81 99 GLU A C 1
ATOM 789 O O . GLU A 1 99 ? 9.533 9.710 -22.407 1.00 60.81 99 GLU A O 1
ATOM 794 N N . HIS A 1 100 ? 10.793 11.545 -22.110 1.00 64.56 100 HIS A N 1
ATOM 795 C CA . HIS A 1 100 ? 11.028 11.344 -20.673 1.00 64.56 100 HIS A CA 1
ATOM 796 C C . HIS A 1 100 ? 9.726 11.435 -19.866 1.00 64.56 100 HIS A C 1
ATOM 798 O O . HIS A 1 100 ? 9.467 10.609 -18.987 1.00 64.56 100 HIS A O 1
ATOM 804 N N . ASP A 1 101 ? 8.861 12.395 -20.200 1.00 66.88 101 ASP A N 1
ATOM 805 C CA . ASP A 1 101 ? 7.567 12.592 -19.540 1.00 66.88 101 ASP A CA 1
ATOM 806 C C . ASP A 1 101 ? 6.560 11.487 -19.880 1.00 66.88 101 ASP A C 1
ATOM 808 O O . ASP A 1 101 ? 5.789 11.067 -19.011 1.00 66.88 101 ASP A O 1
ATOM 812 N N . ALA A 1 102 ? 6.554 11.007 -21.126 1.00 66.56 102 ALA A N 1
ATOM 813 C CA . ALA A 1 102 ? 5.731 9.870 -21.535 1.00 66.56 102 ALA A CA 1
ATOM 814 C C . ALA A 1 102 ? 6.152 8.592 -20.795 1.00 66.56 102 ALA A C 1
ATOM 816 O O . ALA A 1 102 ? 5.303 7.843 -20.308 1.00 66.56 102 ALA A O 1
ATOM 817 N N . LEU A 1 103 ? 7.460 8.376 -20.633 1.00 63.47 103 LEU A N 1
ATOM 818 C CA . LEU A 1 103 ? 7.968 7.207 -19.927 1.00 63.47 103 LEU A CA 1
ATOM 819 C C . LEU A 1 103 ? 7.712 7.269 -18.419 1.00 63.47 103 LEU A C 1
ATOM 821 O O . LEU A 1 103 ? 7.351 6.265 -17.808 1.00 63.47 103 LEU A O 1
ATOM 825 N N . ARG A 1 104 ? 7.841 8.454 -17.812 1.00 67.25 104 ARG A N 1
ATOM 826 C CA . ARG A 1 104 ? 7.484 8.677 -16.405 1.00 67.25 104 ARG A CA 1
ATOM 827 C C . ARG A 1 104 ? 6.016 8.347 -16.143 1.00 67.25 104 ARG A C 1
ATOM 829 O O . ARG A 1 104 ? 5.724 7.702 -15.139 1.00 67.25 104 ARG A O 1
ATOM 836 N N . ARG A 1 105 ? 5.118 8.753 -17.048 1.00 70.56 105 ARG A N 1
ATOM 837 C CA . ARG A 1 105 ? 3.689 8.413 -16.980 1.00 70.56 105 ARG A CA 1
ATOM 838 C C . ARG A 1 105 ? 3.453 6.910 -17.095 1.00 70.56 105 ARG A C 1
ATOM 840 O O . ARG A 1 105 ? 2.735 6.365 -16.271 1.00 70.56 105 ARG A O 1
ATOM 847 N N . ALA A 1 106 ? 4.132 6.226 -18.012 1.00 67.81 106 ALA A N 1
ATOM 848 C CA . ALA A 1 106 ? 4.024 4.771 -18.134 1.00 67.81 106 ALA A CA 1
ATOM 849 C C . ALA A 1 106 ? 4.509 4.023 -16.872 1.00 67.81 106 ALA A C 1
ATOM 851 O O . ALA A 1 106 ? 3.877 3.063 -16.440 1.00 67.81 106 ALA A O 1
ATOM 852 N N . VAL A 1 107 ? 5.596 4.477 -16.233 1.00 65.94 107 VAL A N 1
ATOM 853 C CA . VAL A 1 107 ? 6.040 3.937 -14.931 1.00 65.94 107 VAL A CA 1
ATOM 854 C C . VAL A 1 107 ? 4.988 4.195 -13.851 1.00 65.94 107 VAL A C 1
ATOM 856 O O . VAL A 1 107 ? 4.701 3.304 -13.062 1.00 65.94 107 VAL A O 1
ATOM 859 N N . GLN A 1 108 ? 4.386 5.388 -13.820 1.00 67.88 108 GLN A N 1
ATOM 860 C CA . GLN A 1 108 ? 3.306 5.706 -12.880 1.00 67.88 108 GLN A CA 1
ATOM 861 C C . GLN A 1 108 ? 2.069 4.827 -13.094 1.00 67.88 108 GLN A C 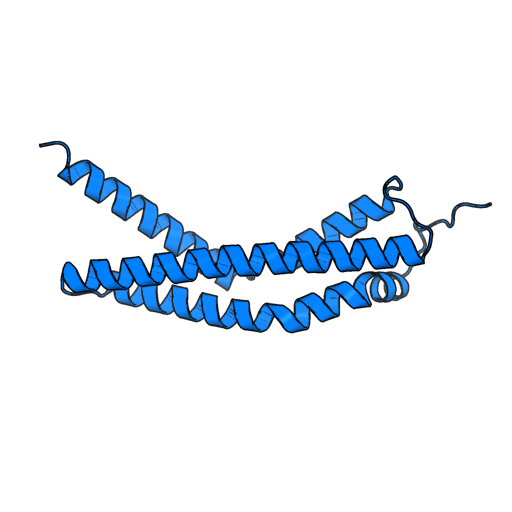1
ATOM 863 O O . GLN A 1 108 ? 1.520 4.338 -12.114 1.00 67.88 108 GLN A O 1
ATOM 868 N N . GLU A 1 109 ? 1.667 4.579 -14.342 1.00 70.31 109 GLU A N 1
ATOM 869 C CA . GLU A 1 109 ? 0.556 3.685 -14.691 1.00 70.31 109 GLU A CA 1
ATOM 870 C C . GLU A 1 109 ? 0.820 2.243 -14.240 1.00 70.31 109 GLU A C 1
ATOM 872 O O . GLU A 1 109 ? -0.073 1.593 -13.705 1.00 70.31 109 GLU A O 1
ATOM 877 N N . LYS A 1 110 ? 2.059 1.753 -14.373 1.00 65.75 110 LYS A N 1
ATOM 878 C CA . LYS A 1 110 ? 2.448 0.423 -13.868 1.00 65.75 110 LYS A CA 1
ATOM 879 C C . LYS A 1 110 ? 2.532 0.348 -12.345 1.00 65.75 110 LYS A C 1
ATOM 881 O O . LYS A 1 110 ? 2.433 -0.734 -11.781 1.00 65.75 110 LYS A O 1
ATOM 886 N N . CYS A 1 111 ? 2.704 1.485 -11.679 1.00 63.84 111 CYS A N 1
ATOM 887 C CA . CYS A 1 111 ? 2.664 1.578 -10.226 1.00 63.84 111 CYS A CA 1
ATOM 888 C C . CYS A 1 111 ? 1.251 1.748 -9.667 1.00 63.84 111 CYS A C 1
ATOM 890 O O . CYS A 1 111 ? 1.131 1.914 -8.456 1.00 63.84 111 CYS A O 1
ATOM 892 N N . VAL A 1 112 ? 0.201 1.724 -10.495 1.00 67.50 112 VAL A N 1
ATOM 893 C CA . VAL A 1 112 ? -1.185 1.719 -10.013 1.00 67.50 112 VAL A CA 1
ATOM 894 C C . VAL A 1 112 ? -1.438 0.383 -9.299 1.00 67.50 112 VAL A C 1
ATOM 896 O O . VAL A 1 112 ? -1.125 -0.670 -9.858 1.00 67.50 112 VAL A O 1
ATOM 899 N N . PRO A 1 113 ? -1.969 0.396 -8.061 1.00 70.31 113 PRO A N 1
ATOM 900 C CA . PRO A 1 113 ? -2.273 -0.842 -7.347 1.00 70.31 113 PRO A CA 1
ATOM 901 C C . PRO A 1 113 ? -3.312 -1.654 -8.120 1.00 70.31 113 PRO A C 1
ATOM 903 O O . PRO A 1 113 ? -4.159 -1.090 -8.817 1.00 70.31 113 PRO A O 1
ATOM 906 N N . SER A 1 114 ? -3.315 -2.977 -7.939 1.00 78.94 114 SER A N 1
ATOM 907 C CA . SER A 1 114 ? -4.454 -3.774 -8.401 1.00 78.94 114 SER A CA 1
ATOM 908 C C . SER A 1 114 ? -5.750 -3.285 -7.739 1.00 78.94 114 SER A C 1
ATOM 910 O O . SER A 1 114 ? -5.724 -2.689 -6.659 1.00 78.94 114 SER A O 1
ATOM 912 N N . ALA A 1 115 ? -6.899 -3.551 -8.365 1.00 81.12 115 ALA A N 1
ATOM 913 C CA . ALA A 1 115 ? -8.192 -3.176 -7.791 1.00 81.12 115 ALA A CA 1
ATOM 914 C C . ALA A 1 115 ? -8.373 -3.742 -6.370 1.00 81.12 115 ALA A C 1
ATOM 916 O O . ALA A 1 115 ? -8.833 -3.031 -5.483 1.00 81.12 115 ALA A O 1
ATOM 917 N N . THR A 1 116 ? -7.936 -4.984 -6.138 1.00 80.94 116 THR A N 1
ATOM 918 C CA . THR A 1 116 ? -7.957 -5.628 -4.819 1.00 80.94 116 THR A CA 1
ATOM 919 C C . THR A 1 116 ? -7.102 -4.868 -3.808 1.00 80.94 116 THR A C 1
ATOM 921 O O . THR A 1 116 ? -7.596 -4.489 -2.751 1.00 80.94 116 THR A O 1
ATOM 924 N N . MET A 1 117 ? -5.853 -4.556 -4.163 1.00 83.50 117 MET A N 1
ATOM 925 C CA . MET A 1 117 ? -4.937 -3.792 -3.308 1.00 83.50 117 MET A CA 1
ATOM 926 C C . MET A 1 117 ? -5.511 -2.407 -2.978 1.00 83.50 117 MET A C 1
ATOM 928 O O . MET A 1 117 ? -5.501 -1.982 -1.826 1.00 83.50 117 MET A O 1
ATOM 932 N N . ALA A 1 118 ? -6.075 -1.713 -3.972 1.00 85.06 118 ALA A N 1
ATOM 933 C CA . ALA A 1 118 ? -6.715 -0.416 -3.773 1.00 85.06 118 ALA A CA 1
ATOM 934 C C . ALA A 1 118 ? -7.890 -0.497 -2.785 1.00 85.06 118 ALA A C 1
ATOM 936 O O . ALA A 1 118 ? -8.003 0.348 -1.897 1.00 85.06 118 ALA A O 1
ATOM 937 N N . VAL A 1 119 ? -8.734 -1.527 -2.905 1.00 87.88 119 VAL A N 1
ATOM 938 C CA . VAL A 1 119 ? -9.851 -1.766 -1.982 1.00 87.88 119 VAL A CA 1
ATOM 939 C C . VAL A 1 119 ? -9.345 -2.005 -0.560 1.00 87.88 119 VAL A C 1
ATOM 941 O O . VAL A 1 119 ? -9.868 -1.387 0.364 1.00 87.88 119 VAL A O 1
ATOM 944 N N . THR A 1 120 ? -8.310 -2.821 -0.362 1.00 89.00 120 THR A N 1
ATOM 945 C CA . THR A 1 120 ? -7.743 -3.077 0.973 1.00 89.00 120 THR A CA 1
ATOM 946 C C . THR A 1 120 ? -7.197 -1.799 1.627 1.00 89.00 120 THR A C 1
ATOM 948 O O . THR A 1 120 ? -7.440 -1.564 2.812 1.00 89.00 120 THR A O 1
ATOM 951 N N . LEU A 1 121 ? -6.541 -0.906 0.872 1.00 90.75 121 LEU A N 1
ATOM 952 C CA . LEU A 1 121 ? -6.096 0.393 1.412 1.00 90.75 121 LEU A CA 1
ATOM 953 C C . LEU A 1 121 ? -7.263 1.303 1.788 1.00 90.75 121 LEU A C 1
ATOM 955 O O . LEU A 1 121 ? -7.208 1.969 2.821 1.00 90.75 121 LEU A O 1
ATOM 959 N N . LEU A 1 122 ? -8.317 1.335 0.968 1.00 91.62 122 LEU A N 1
ATOM 960 C CA . LEU A 1 122 ? -9.520 2.108 1.276 1.00 91.62 122 LEU A CA 1
ATOM 961 C C . LEU A 1 122 ? -10.180 1.596 2.558 1.00 91.62 122 LEU A C 1
ATOM 963 O O . LEU A 1 122 ? -10.492 2.392 3.440 1.00 91.62 122 LEU A O 1
ATOM 967 N N . GLN A 1 123 ? -10.303 0.275 2.706 1.00 91.88 123 GLN A N 1
ATOM 968 C CA . GLN A 1 123 ? -10.825 -0.349 3.921 1.00 91.88 123 GLN A CA 1
ATOM 969 C C . GLN A 1 123 ? -9.997 0.011 5.163 1.00 91.88 123 GLN A C 1
ATOM 971 O O . GLN A 1 123 ? -10.569 0.267 6.226 1.00 91.88 123 GLN A O 1
ATOM 976 N N . TYR A 1 124 ? -8.667 0.064 5.039 1.00 94.62 124 TYR A N 1
ATOM 977 C CA . TYR A 1 124 ? -7.796 0.519 6.121 1.00 94.62 124 TYR A CA 1
ATOM 978 C C . TYR A 1 124 ? -8.046 1.990 6.486 1.00 94.62 124 TYR A C 1
ATOM 980 O O . TYR A 1 124 ? -8.216 2.309 7.664 1.00 94.62 124 TYR A O 1
ATOM 988 N N . GLU A 1 125 ? -8.100 2.900 5.509 1.00 93.62 125 GLU A N 1
ATOM 989 C CA . GLU A 1 125 ? -8.323 4.329 5.782 1.00 93.62 125 GLU A CA 1
ATOM 990 C C . GLU A 1 125 ? -9.717 4.599 6.365 1.00 93.62 125 GLU A C 1
ATOM 992 O O . GLU A 1 125 ? -9.867 5.436 7.260 1.00 93.62 125 GLU A O 1
ATOM 997 N N . GLU A 1 126 ? -10.738 3.864 5.926 1.00 93.38 126 GLU A N 1
ATOM 998 C CA . GLU A 1 126 ? -12.072 3.904 6.528 1.00 93.38 126 GLU A CA 1
ATOM 999 C C . GLU A 1 126 ? -12.035 3.473 8.000 1.00 93.38 126 GLU A C 1
ATOM 1001 O O . GLU A 1 126 ? -12.526 4.204 8.868 1.00 93.38 126 GLU A O 1
ATOM 1006 N N . ALA A 1 127 ? -11.395 2.338 8.304 1.00 91.44 127 ALA A N 1
ATOM 1007 C CA . ALA A 1 127 ? -11.231 1.852 9.675 1.00 91.44 127 ALA A CA 1
ATOM 1008 C C . ALA A 1 127 ? -10.452 2.856 10.543 1.00 91.44 127 ALA A C 1
ATOM 1010 O O . ALA A 1 127 ? -10.855 3.169 11.667 1.00 91.44 127 ALA A O 1
ATOM 1011 N N . ARG A 1 128 ? -9.388 3.446 9.991 1.00 93.62 128 ARG A N 1
ATOM 1012 C CA . ARG A 1 128 ? -8.577 4.478 10.644 1.00 93.62 128 ARG A CA 1
ATOM 1013 C C . ARG A 1 128 ? -9.390 5.716 10.996 1.00 93.62 128 ARG A C 1
ATOM 1015 O O . ARG A 1 128 ? -9.275 6.240 12.106 1.00 93.62 128 ARG A O 1
ATOM 1022 N N . ASN A 1 129 ? -10.199 6.201 10.059 1.00 92.81 129 ASN A N 1
ATOM 1023 C CA . ASN A 1 129 ? -11.042 7.372 10.270 1.00 92.81 129 ASN A CA 1
ATOM 1024 C C . ASN A 1 129 ? -12.133 7.086 11.301 1.00 92.81 129 ASN A C 1
ATOM 1026 O O . ASN A 1 129 ? -12.327 7.892 12.213 1.00 92.81 129 ASN A O 1
ATOM 1030 N N . LYS A 1 130 ? -12.775 5.915 11.230 1.00 91.44 130 LYS A N 1
ATOM 1031 C CA . LYS A 1 130 ? -13.755 5.480 12.229 1.00 91.44 130 LYS A CA 1
ATOM 1032 C C . LYS A 1 130 ? -13.145 5.467 13.633 1.00 91.44 130 LYS A C 1
ATOM 1034 O O . LYS A 1 130 ? -13.649 6.165 14.514 1.00 91.44 130 LYS A O 1
ATOM 1039 N N . ARG A 1 131 ? -11.997 4.808 13.815 1.00 89.44 131 ARG A N 1
ATOM 1040 C CA . ARG A 1 131 ? -11.285 4.753 15.101 1.00 89.44 131 ARG A CA 1
ATOM 1041 C C . ARG A 1 131 ? -10.934 6.143 15.638 1.00 89.44 131 ARG A C 1
ATOM 1043 O O . ARG A 1 131 ? -11.138 6.415 16.818 1.00 89.44 131 ARG A O 1
ATOM 1050 N N . LYS A 1 132 ? -10.457 7.060 14.785 1.00 90.50 132 LYS A N 1
ATOM 1051 C CA . LYS A 1 132 ? -10.198 8.460 15.179 1.00 90.50 132 LYS A CA 1
ATOM 1052 C C . LYS A 1 132 ? -11.456 9.155 15.695 1.00 90.50 132 LYS A C 1
ATOM 1054 O O . LYS A 1 132 ? -11.391 9.829 16.719 1.00 90.50 132 LYS A O 1
ATOM 1059 N N . THR A 1 133 ? -12.589 8.989 15.012 1.00 91.06 133 THR A N 1
ATOM 1060 C CA . THR A 1 133 ? -13.855 9.598 15.452 1.00 91.06 133 THR A CA 1
ATOM 1061 C C . THR A 1 133 ? -14.363 9.006 16.765 1.00 91.06 133 THR A C 1
ATOM 1063 O O . THR A 1 133 ? -14.904 9.734 17.591 1.00 91.06 133 THR A O 1
ATOM 1066 N N . GLU A 1 134 ? -14.174 7.707 16.993 1.00 87.94 134 GLU A N 1
ATOM 1067 C CA . GLU A 1 134 ? -14.555 7.043 18.244 1.00 87.94 134 GLU A CA 1
ATOM 1068 C C . GLU A 1 134 ? -13.674 7.476 19.416 1.00 87.94 134 GLU A C 1
ATOM 1070 O O . GLU A 1 134 ? -14.189 7.731 20.502 1.00 87.94 134 GLU A O 1
ATOM 1075 N N . LEU A 1 135 ? -12.365 7.619 19.193 1.00 85.56 135 LEU A N 1
ATOM 1076 C CA . LEU A 1 135 ? -11.442 8.149 20.195 1.00 85.56 135 LEU A CA 1
ATOM 1077 C C . LEU A 1 135 ? -11.771 9.600 20.551 1.00 85.56 135 LEU A C 1
ATOM 1079 O O . LEU A 1 135 ? -11.843 9.912 21.734 1.00 85.56 135 LEU A O 1
ATOM 1083 N N . ALA A 1 136 ? -12.049 10.449 19.555 1.00 86.06 136 ALA A N 1
ATOM 1084 C CA . ALA A 1 136 ? -12.432 11.844 19.782 1.00 86.06 136 ALA A CA 1
ATOM 1085 C C . ALA A 1 136 ? -13.685 11.961 20.669 1.00 86.06 136 ALA A C 1
ATOM 1087 O O . ALA A 1 136 ? -13.687 12.699 21.649 1.00 86.06 136 ALA A O 1
ATOM 1088 N N . LYS A 1 137 ? -14.713 11.140 20.404 1.00 86.31 137 LYS A N 1
ATOM 1089 C CA . LYS A 1 137 ? -15.937 11.081 21.226 1.00 86.31 137 LYS A CA 1
ATOM 1090 C C . LYS A 1 137 ? -15.688 10.642 22.673 1.00 86.31 137 LYS A C 1
ATOM 1092 O O . LYS A 1 137 ? -16.486 10.964 23.547 1.00 86.31 137 LYS A O 1
ATOM 1097 N N . ARG A 1 138 ? -14.632 9.863 22.930 1.00 76.00 138 ARG A N 1
ATOM 1098 C CA . ARG A 1 138 ? -14.274 9.394 24.279 1.00 76.00 138 ARG A CA 1
ATOM 1099 C C . ARG A 1 138 ? -13.475 10.429 25.074 1.00 76.00 138 ARG A C 1
ATOM 1101 O O . ARG A 1 138 ? -13.462 10.339 26.294 1.00 76.00 138 ARG A O 1
ATOM 1108 N N . THR A 1 139 ? -12.825 11.380 24.406 1.00 69.31 139 THR A N 1
ATOM 1109 C CA . THR A 1 139 ? -12.004 12.432 25.033 1.00 69.31 139 THR A CA 1
ATOM 1110 C C . THR A 1 139 ? -12.750 13.736 25.334 1.00 69.31 139 THR A C 1
ATOM 1112 O O . THR A 1 139 ? -12.187 14.581 26.017 1.00 69.31 139 THR A O 1
ATOM 1115 N N . ASP A 1 140 ? -13.993 13.900 24.871 1.00 59.28 140 ASP A N 1
ATOM 1116 C CA . ASP A 1 140 ? -14.817 15.108 25.082 1.00 59.28 140 ASP A CA 1
ATOM 1117 C C . ASP A 1 140 ? -15.590 15.129 26.433 1.00 59.28 140 ASP A C 1
ATOM 1119 O O . ASP A 1 140 ? -16.632 15.778 26.536 1.00 59.28 140 ASP A O 1
ATOM 1123 N N . TRP A 1 141 ? -15.102 14.432 27.472 1.00 47.41 141 TRP A N 1
ATOM 1124 C CA . TRP A 1 141 ? -15.684 14.405 28.831 1.00 47.41 141 TRP A CA 1
ATOM 1125 C C . TRP A 1 141 ? -14.733 14.969 29.885 1.00 47.41 141 TRP A C 1
ATOM 1127 O O . TRP A 1 141 ? -13.545 14.571 29.878 1.00 47.41 141 TRP A O 1
#

Secondary structure (DSSP, 8-state):
-PPP-GGG--HHHHHHHHHHHHHHHHHHHHHHHHHHHHHHHHHHHHHT-SSHHHHHHHHHHHHHHHHHHHHHHHHHHHHHHHHHHHHHHHTT--TTSHHHHHHHHHHHHHTSPPHHHHHHHHHHHHHHHHHHHHHHHHH--

Sequence (141 aa):
MPVPDWTMVDSGTRKGVFTGADDIFSKEIEPLVELFDELQQCLDSYRNADSAVEELEQWQRAESAYREIMAVWKLIFLRARGAVNNHLFSMGLSLAIPEHDALRRAVQEKCVPSATMAVTLLQYEEARNKRKTELAKRTDW

Foldseek 3Di:
DDDDDCVPPDPVVVCVLQVQLVVLCVVLVVVLVVLLVQLLVLLVQLVVPPDPVSVVVSLVSNVVSVVVSVVSLVVSLVSSLVSSQVSCVVVVHDCPDVVVVVVNVVSVVSSDDDPSSVVSVVSNVVVVVVVVVVVVVVPPD

Radius of gyration: 21.13 Å; chains: 1; bounding box: 39×28×66 Å